Protein AF-A0A7V9IY59-F1 (afdb_monomer_lite)

Secondary structure (DSSP, 8-state):
---SSHHHHHHHHHHHHHTTSPTT--EEEE-SSTTSHHHHHHHHHHHHHHHTT--BPPGGGTTT--SSEEEESSHHHHHTS----TT-EEEEEE-S--TT-TT-HHHHHHHHHHHHTGGG--EEEESSHHHHHHHHTT-

pLDDT: mean 89.58, std 12.3, range [35.75, 98.31]

Structure (mmCIF, N/CA/C/O backbone):
data_AF-A0A7V9IY59-F1
#
_entry.id   AF-A0A7V9IY59-F1
#
loop_
_atom_site.group_PDB
_atom_site.id
_atom_site.type_symbol
_atom_site.label_atom_id
_atom_site.label_alt_id
_atom_site.label_comp_id
_atom_site.label_asym_id
_atom_site.label_entity_id
_atom_site.label_seq_id
_atom_site.pdbx_PDB_ins_code
_atom_site.Cartn_x
_atom_site.Cartn_y
_atom_site.Cartn_z
_atom_site.occupancy
_atom_site.B_iso_or_equiv
_atom_site.auth_seq_id
_atom_site.auth_comp_id
_atom_site.auth_asym_id
_atom_site.auth_atom_id
_atom_site.pdbx_PDB_model_num
ATOM 1 N N . MET A 1 1 ? 16.482 20.871 10.617 1.00 35.75 1 MET A N 1
ATOM 2 C CA . MET A 1 1 ? 16.561 19.708 11.536 1.00 35.75 1 MET A CA 1
ATOM 3 C C . MET A 1 1 ? 15.522 19.807 12.674 1.00 35.75 1 MET A C 1
ATOM 5 O O . MET A 1 1 ? 15.891 19.949 13.828 1.00 35.75 1 MET A O 1
ATOM 9 N N . ARG A 1 2 ? 14.206 19.773 12.372 1.00 39.53 2 ARG A N 1
ATOM 10 C CA . ARG A 1 2 ? 13.103 19.920 13.366 1.00 39.53 2 ARG A CA 1
ATOM 11 C C . ARG A 1 2 ? 11.907 18.963 13.138 1.00 39.53 2 ARG A C 1
ATOM 13 O O . ARG A 1 2 ? 10.787 19.268 13.518 1.00 39.53 2 ARG A O 1
ATOM 20 N N . GLN A 1 3 ? 12.113 17.799 12.509 1.00 43.19 3 GLN A N 1
ATOM 21 C CA . GLN A 1 3 ? 11.011 16.889 12.119 1.00 43.19 3 GLN A CA 1
ATOM 22 C C . GLN A 1 3 ? 10.959 15.531 12.851 1.00 43.19 3 GLN A C 1
ATOM 24 O O . GLN A 1 3 ? 10.072 14.727 12.571 1.00 43.19 3 GLN A O 1
ATOM 29 N N . ARG A 1 4 ? 11.869 15.233 13.791 1.00 50.53 4 ARG A N 1
ATOM 30 C CA . ARG A 1 4 ? 11.989 13.864 14.343 1.00 50.53 4 ARG A CA 1
ATOM 31 C C . ARG A 1 4 ? 11.184 13.589 15.624 1.00 50.53 4 ARG A C 1
ATOM 33 O O . ARG A 1 4 ? 10.806 12.445 15.838 1.00 50.53 4 ARG A O 1
ATOM 40 N N . LEU A 1 5 ? 10.829 14.603 16.420 1.00 43.44 5 LEU A N 1
ATOM 41 C CA . LEU A 1 5 ? 10.175 14.397 17.730 1.00 43.44 5 LEU A CA 1
ATOM 42 C C . LEU A 1 5 ? 8.637 14.246 17.676 1.00 43.44 5 LEU A C 1
ATOM 44 O O . LEU A 1 5 ? 8.061 13.587 18.534 1.00 43.44 5 LEU A O 1
ATOM 48 N N . GLY A 1 6 ? 7.950 14.791 16.663 1.00 55.62 6 GLY A N 1
ATOM 49 C CA . GLY A 1 6 ? 6.473 14.758 16.595 1.00 55.62 6 GLY A CA 1
ATOM 50 C C . GLY A 1 6 ? 5.865 13.469 16.017 1.00 55.62 6 GLY A C 1
ATOM 51 O O . GLY A 1 6 ? 4.718 13.125 16.309 1.00 55.62 6 GLY A O 1
ATOM 52 N N . ARG A 1 7 ? 6.627 12.731 15.199 1.00 61.25 7 ARG A N 1
ATOM 53 C CA . ARG A 1 7 ? 6.187 11.476 14.561 1.00 61.25 7 ARG A CA 1
ATOM 54 C C . ARG A 1 7 ? 5.877 10.342 15.556 1.00 61.25 7 ARG A C 1
ATOM 56 O O . ARG A 1 7 ? 4.795 9.766 15.422 1.00 61.25 7 ARG A O 1
ATOM 63 N N . PRO A 1 8 ? 6.740 10.023 16.543 1.00 71.56 8 PRO A N 1
ATOM 64 C CA . PRO A 1 8 ? 6.460 8.933 17.481 1.00 71.56 8 PRO A CA 1
ATOM 65 C C . PRO A 1 8 ? 5.234 9.216 18.359 1.00 71.56 8 PRO A C 1
ATOM 67 O O . PRO A 1 8 ? 4.404 8.330 18.546 1.00 71.56 8 PRO A O 1
ATOM 70 N N . LEU A 1 9 ? 5.043 10.464 18.803 1.00 80.75 9 LEU A N 1
ATOM 71 C CA . LEU A 1 9 ? 3.877 10.856 19.605 1.00 80.75 9 LEU A CA 1
ATOM 72 C C . LEU A 1 9 ? 2.564 10.729 18.825 1.00 80.75 9 LEU A C 1
ATOM 74 O O . LEU A 1 9 ? 1.586 10.183 19.333 1.00 80.75 9 LEU A O 1
ATOM 78 N N . ARG A 1 10 ? 2.537 11.176 17.561 1.00 82.62 10 ARG A N 1
ATOM 79 C CA . ARG A 1 10 ? 1.354 11.021 16.702 1.00 82.62 10 ARG A CA 1
ATOM 80 C C . ARG A 1 10 ? 1.040 9.548 16.433 1.00 82.62 10 ARG A C 1
ATOM 82 O O . ARG A 1 10 ? -0.131 9.177 16.461 1.00 82.62 10 ARG A O 1
ATOM 89 N N . ARG A 1 11 ? 2.061 8.718 16.195 1.00 85.50 11 ARG A N 1
ATOM 90 C CA . ARG A 1 11 ? 1.915 7.263 16.014 1.00 85.50 11 ARG A CA 1
ATOM 91 C C . ARG A 1 11 ? 1.313 6.610 17.261 1.0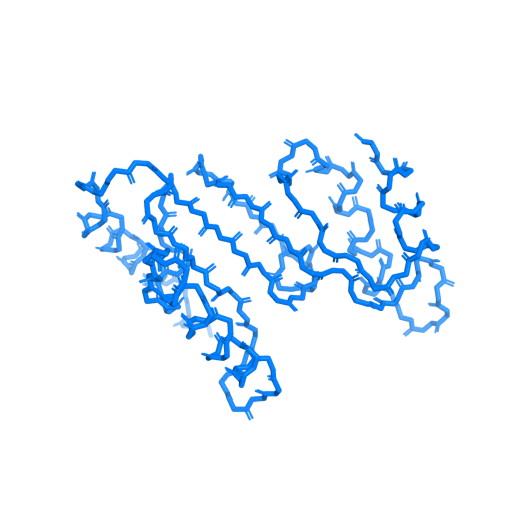0 85.50 11 ARG A C 1
ATOM 93 O O . ARG A 1 11 ? 0.308 5.920 17.135 1.00 85.50 11 ARG A O 1
ATOM 100 N N . ALA A 1 12 ? 1.854 6.896 18.445 1.00 88.44 12 ALA A N 1
ATOM 101 C CA . ALA A 1 12 ? 1.335 6.376 19.711 1.00 88.44 12 ALA A CA 1
ATOM 102 C C . ALA A 1 12 ? -0.119 6.812 19.964 1.00 88.44 12 ALA A C 1
ATOM 104 O O . ALA A 1 12 ? -0.966 5.997 20.323 1.00 88.44 12 ALA A O 1
ATOM 105 N N . ALA A 1 13 ? -0.439 8.081 19.701 1.00 91.81 13 ALA A N 1
ATOM 106 C CA . ALA A 1 13 ? -1.794 8.599 19.855 1.00 91.81 13 ALA A CA 1
ATOM 107 C C . ALA A 1 13 ? -2.803 7.931 18.905 1.00 91.81 13 ALA A C 1
ATOM 109 O O . ALA A 1 13 ? -3.950 7.711 19.291 1.00 91.81 13 ALA A O 1
ATOM 110 N N . VAL A 1 14 ? -2.406 7.616 17.666 1.00 93.19 14 VAL A N 1
ATOM 111 C CA . VAL A 1 14 ? -3.254 6.854 16.735 1.00 93.19 14 VAL A CA 1
ATOM 112 C C . VAL A 1 14 ? -3.440 5.428 17.242 1.00 93.19 14 VAL A C 1
ATOM 114 O O . VAL A 1 14 ? -4.583 5.014 17.391 1.00 93.19 14 VAL A O 1
ATOM 117 N N . GLY A 1 15 ? -2.359 4.726 17.596 1.00 90.88 15 GLY A N 1
ATOM 118 C CA . GLY A 1 15 ? -2.435 3.356 18.112 1.00 90.88 15 GLY A CA 1
ATOM 119 C C . GLY A 1 15 ? -3.364 3.232 19.325 1.00 90.88 15 GLY A C 1
ATOM 120 O O . GLY A 1 15 ? -4.233 2.365 19.358 1.00 90.88 15 GLY A O 1
ATOM 121 N N . LEU A 1 16 ? -3.278 4.168 20.278 1.00 91.56 16 LEU A N 1
ATOM 122 C CA . LEU A 1 16 ? -4.189 4.217 21.428 1.00 91.56 16 LEU A CA 1
ATOM 123 C C . LEU A 1 16 ? -5.654 4.428 21.024 1.00 91.56 16 LEU A C 1
ATOM 125 O O . LEU A 1 16 ? -6.540 3.806 21.607 1.00 91.56 16 LEU A O 1
ATOM 129 N N . ARG A 1 17 ? -5.922 5.284 20.030 1.00 94.25 17 ARG A N 1
ATOM 130 C CA . ARG A 1 17 ? -7.284 5.554 19.535 1.00 94.25 17 ARG A CA 1
ATOM 131 C C . ARG A 1 17 ? -7.878 4.396 18.742 1.00 94.25 17 ARG A C 1
ATOM 133 O O . ARG A 1 17 ? -9.097 4.292 18.670 1.00 94.25 17 ARG A O 1
ATOM 140 N N . THR A 1 18 ? -7.042 3.549 18.150 1.00 95.44 18 THR A N 1
ATOM 141 C CA . THR A 1 18 ? -7.485 2.434 17.304 1.00 95.44 18 THR A CA 1
ATOM 142 C C . THR A 1 18 ? -7.387 1.073 17.987 1.00 95.44 18 THR A C 1
ATOM 144 O O . THR A 1 18 ? -7.820 0.084 17.408 1.00 95.44 18 THR A O 1
ATOM 147 N N . ARG A 1 19 ? -6.870 0.995 19.222 1.00 93.12 19 ARG A N 1
ATOM 148 C CA . ARG A 1 19 ? -6.631 -0.273 19.942 1.00 93.12 19 ARG A CA 1
ATOM 149 C C . ARG A 1 19 ? -7.871 -1.148 20.139 1.00 93.12 19 ARG A C 1
ATOM 151 O O . ARG A 1 19 ? -7.741 -2.355 20.279 1.00 93.12 19 ARG A O 1
ATOM 158 N N . SER A 1 20 ? -9.054 -0.539 20.215 1.00 95.50 20 SER A N 1
ATOM 159 C CA . SER A 1 20 ? -10.323 -1.242 20.436 1.00 95.50 20 SER A CA 1
ATOM 160 C C . SER A 1 20 ? -11.007 -1.668 19.141 1.00 95.50 20 SER A C 1
ATOM 162 O O . SER A 1 20 ? -12.070 -2.284 19.183 1.00 95.50 20 SER A O 1
ATOM 164 N N . TRP A 1 21 ? -10.451 -1.318 17.982 1.00 97.00 21 TRP A N 1
ATOM 165 C CA . TRP A 1 21 ? -11.022 -1.733 16.712 1.00 97.00 21 TRP A CA 1
ATOM 166 C C . TRP A 1 21 ? -10.761 -3.214 16.468 1.00 97.00 21 TRP A C 1
ATOM 168 O O . TRP A 1 21 ? -9.674 -3.722 16.745 1.00 97.00 21 TRP A O 1
ATOM 178 N N . ALA A 1 22 ? -11.749 -3.899 15.893 1.00 97.88 22 ALA A N 1
ATOM 179 C CA . ALA A 1 22 ? -11.560 -5.272 15.455 1.00 97.88 22 ALA A CA 1
ATOM 180 C C . ALA A 1 22 ? -10.436 -5.345 14.391 1.00 97.88 22 ALA A C 1
ATOM 182 O O . ALA A 1 22 ? -10.294 -4.412 13.583 1.00 97.88 22 ALA A O 1
ATOM 183 N N . PRO A 1 23 ? -9.630 -6.422 14.367 1.00 97.75 23 PRO A N 1
ATOM 184 C CA . PRO A 1 23 ? -8.595 -6.604 13.353 1.00 97.75 23 PRO A CA 1
ATOM 185 C C . PRO A 1 23 ? -9.174 -6.554 11.937 1.00 97.75 23 PRO A C 1
ATOM 187 O O . PRO A 1 23 ? -10.227 -7.129 11.671 1.00 97.75 23 PRO A O 1
ATOM 190 N N . HIS A 1 24 ? -8.482 -5.856 11.040 1.00 97.69 24 HIS A N 1
ATOM 191 C CA . HIS A 1 24 ? -8.807 -5.704 9.619 1.00 97.69 24 HIS A CA 1
ATOM 192 C C . HIS A 1 24 ? -10.227 -5.178 9.348 1.00 97.69 24 HIS A C 1
ATOM 194 O O . HIS A 1 24 ? -10.790 -5.415 8.282 1.00 97.69 24 HIS A O 1
ATOM 200 N N . SER A 1 25 ? -10.807 -4.445 10.305 1.00 97.88 25 SER A N 1
ATOM 201 C CA . SER A 1 25 ? -12.165 -3.892 10.211 1.00 97.88 25 SER A CA 1
ATOM 202 C C . SER A 1 25 ? -12.228 -2.520 9.540 1.00 97.88 25 SER A C 1
ATOM 204 O O . SER A 1 25 ? -13.321 -2.000 9.286 1.00 97.88 25 SER A O 1
ATOM 206 N N . ARG A 1 26 ? -11.070 -1.899 9.290 1.00 98.12 26 ARG A N 1
ATOM 207 C CA . ARG A 1 26 ? -10.936 -0.614 8.607 1.00 98.12 26 ARG A CA 1
ATOM 208 C C . ARG A 1 26 ? -9.977 -0.721 7.431 1.00 98.12 26 ARG A C 1
ATOM 210 O O . ARG A 1 26 ? -8.907 -1.318 7.549 1.00 98.12 26 ARG A O 1
ATOM 217 N N . LEU A 1 27 ? -10.366 -0.088 6.327 1.00 98.06 27 LEU A N 1
ATOM 218 C CA . LEU A 1 27 ? -9.523 0.110 5.152 1.00 98.06 27 LEU A CA 1
ATOM 219 C C . LEU A 1 27 ? -8.908 1.510 5.185 1.00 98.06 27 LEU A C 1
ATOM 221 O O . LEU A 1 27 ? -9.620 2.504 5.295 1.00 98.06 27 LEU A O 1
ATOM 225 N N . PHE A 1 28 ? -7.593 1.599 5.063 1.00 97.06 28 PHE A N 1
ATOM 226 C CA . PHE A 1 28 ? -6.867 2.852 4.912 1.00 97.06 28 PHE A CA 1
ATOM 227 C C . PHE A 1 28 ? -6.329 2.953 3.498 1.00 97.06 28 PHE A C 1
ATOM 229 O O . PHE A 1 28 ? -5.646 2.041 3.047 1.00 97.06 28 PHE A O 1
ATOM 236 N N . LEU A 1 29 ? -6.600 4.064 2.820 1.00 95.69 29 LEU A N 1
ATOM 237 C CA . LEU A 1 29 ? -5.993 4.352 1.527 1.00 95.69 29 LEU A CA 1
ATOM 238 C C . LEU A 1 29 ? -4.779 5.251 1.744 1.00 95.69 29 LEU A C 1
ATOM 240 O O . LEU A 1 29 ? -4.907 6.370 2.247 1.00 95.69 29 LEU A O 1
ATOM 244 N N . ALA A 1 30 ? -3.599 4.731 1.421 1.00 92.62 30 ALA A N 1
ATOM 245 C CA . ALA A 1 30 ? -2.352 5.475 1.452 1.00 92.62 30 ALA A CA 1
ATOM 246 C C . ALA A 1 30 ? -2.079 6.053 0.065 1.00 92.62 30 ALA A C 1
ATOM 248 O O . ALA A 1 30 ? -2.069 5.333 -0.930 1.00 92.62 30 ALA A O 1
ATOM 249 N N . TYR A 1 31 ? -1.837 7.352 0.013 1.00 88.56 31 TYR A N 1
ATOM 250 C CA . TYR A 1 31 ? -1.463 8.068 -1.195 1.00 88.56 31 TYR A CA 1
ATOM 251 C C . TYR A 1 31 ? -0.482 9.175 -0.830 1.00 88.56 31 TYR A C 1
ATOM 253 O O . TYR A 1 31 ? -0.447 9.641 0.316 1.00 88.56 31 TYR A O 1
ATOM 261 N N . ASP A 1 32 ? 0.318 9.574 -1.809 1.00 74.75 32 ASP A N 1
ATOM 262 C CA . ASP A 1 32 ? 1.266 10.667 -1.654 1.00 74.75 32 ASP A CA 1
ATOM 263 C C . ASP A 1 32 ? 0.610 12.007 -2.009 1.00 74.75 32 ASP A C 1
ATOM 265 O O . ASP A 1 32 ? -0.336 12.045 -2.787 1.00 74.75 32 ASP A O 1
ATOM 269 N N . VAL A 1 33 ? 1.135 13.073 -1.388 1.00 59.16 33 VAL A N 1
ATOM 270 C CA . VAL A 1 33 ? 0.864 14.517 -1.570 1.00 59.16 33 VAL A CA 1
ATOM 271 C C . VAL A 1 33 ? -0.610 14.925 -1.777 1.00 59.16 33 VAL A C 1
ATOM 273 O O . VAL A 1 33 ? -1.248 14.634 -2.783 1.00 59.16 33 VAL A O 1
ATOM 276 N N . GLU A 1 34 ? -1.133 15.712 -0.833 1.00 57.50 34 GLU A N 1
ATOM 277 C CA . GLU A 1 34 ? -2.450 16.359 -0.934 1.00 57.50 34 GLU A CA 1
ATOM 278 C C . GLU A 1 34 ? -2.539 17.232 -2.208 1.00 57.50 34 GLU A C 1
ATOM 280 O O . GLU A 1 34 ? -1.637 18.023 -2.490 1.00 57.50 34 GLU A O 1
ATOM 285 N N . GLY A 1 35 ? -3.617 17.091 -2.985 1.00 57.78 35 GLY A N 1
ATOM 286 C CA . GLY A 1 35 ? -3.915 17.898 -4.174 1.00 57.78 35 GLY A CA 1
ATOM 287 C C . GLY A 1 35 ? -3.625 17.262 -5.542 1.00 57.78 35 GLY A C 1
ATOM 288 O O . GLY A 1 35 ? -3.856 17.921 -6.554 1.00 57.78 35 GLY A O 1
ATOM 289 N N . TRP A 1 36 ? -3.138 16.017 -5.611 1.00 68.88 36 TRP A N 1
ATOM 290 C CA . TRP A 1 36 ? -2.830 15.313 -6.873 1.00 68.88 36 TRP A CA 1
ATOM 291 C C . TRP A 1 36 ? -3.849 14.209 -7.219 1.00 68.88 36 TRP A C 1
ATOM 293 O O . TRP A 1 36 ? -4.754 13.907 -6.440 1.00 68.88 36 TRP A O 1
ATOM 303 N N . VAL A 1 37 ? -3.715 13.600 -8.408 1.00 80.75 37 VAL A N 1
ATOM 304 C CA . VAL A 1 37 ? -4.645 12.586 -8.958 1.00 80.75 37 VAL A CA 1
ATOM 305 C C . VAL A 1 37 ? -4.954 11.445 -7.981 1.00 80.75 37 VAL A C 1
ATOM 307 O O . VAL A 1 37 ? -6.113 11.052 -7.846 1.00 80.75 37 VAL A O 1
ATOM 310 N N . LEU A 1 38 ? -3.959 10.994 -7.212 1.00 82.62 38 LEU A N 1
ATOM 311 C CA . LEU A 1 38 ? -4.125 9.900 -6.253 1.00 82.62 38 LEU A CA 1
ATOM 312 C C . LEU A 1 38 ? -5.071 10.258 -5.099 1.00 82.62 38 LEU A C 1
ATOM 314 O O . LEU A 1 38 ? -5.740 9.379 -4.567 1.00 82.62 38 LEU A O 1
ATOM 318 N N . GLU A 1 39 ? -5.196 11.533 -4.719 1.00 85.50 39 GLU A N 1
ATOM 319 C CA . GLU A 1 39 ? -6.185 11.937 -3.714 1.00 85.50 39 GLU A CA 1
ATOM 320 C C . GLU A 1 39 ? -7.611 11.828 -4.273 1.00 85.50 39 GLU A C 1
ATOM 322 O O . GLU A 1 39 ? -8.539 11.402 -3.581 1.00 85.50 39 GLU A O 1
ATOM 327 N N . TYR A 1 40 ? -7.806 12.198 -5.542 1.00 88.31 40 TYR A N 1
ATOM 328 C CA . TYR A 1 40 ? -9.096 12.010 -6.198 1.00 88.31 40 TYR A CA 1
ATOM 329 C C . TYR A 1 40 ? -9.456 10.523 -6.280 1.00 88.31 40 TYR A C 1
ATOM 331 O O . TYR A 1 40 ? -10.574 10.158 -5.907 1.00 88.31 40 TYR A O 1
ATOM 339 N N . GLU A 1 41 ? -8.514 9.678 -6.697 1.00 89.81 41 GLU A N 1
ATOM 340 C CA . GLU A 1 41 ? -8.691 8.225 -6.747 1.00 89.81 41 GLU A CA 1
ATOM 341 C C . GLU A 1 41 ? -8.979 7.641 -5.363 1.00 89.81 41 GLU A C 1
ATOM 343 O O . GLU A 1 41 ? -9.924 6.865 -5.220 1.00 89.81 41 GLU A O 1
ATOM 348 N N . ALA A 1 42 ? -8.263 8.085 -4.324 1.00 92.19 42 ALA A N 1
ATOM 349 C CA . ALA A 1 42 ? -8.536 7.702 -2.942 1.00 92.19 42 ALA A CA 1
ATOM 350 C C . ALA A 1 42 ? -9.982 8.013 -2.555 1.00 92.19 42 ALA A C 1
ATOM 352 O O . ALA A 1 42 ? -10.688 7.146 -2.048 1.00 92.19 42 ALA A O 1
ATOM 353 N N . ARG A 1 43 ? -10.478 9.220 -2.853 1.00 92.44 43 ARG A N 1
ATOM 354 C CA . ARG A 1 43 ? -11.870 9.587 -2.552 1.00 92.44 43 ARG A CA 1
ATOM 355 C C . ARG A 1 43 ? -12.881 8.727 -3.310 1.00 92.44 43 ARG A C 1
ATOM 357 O O . ARG A 1 43 ? -13.922 8.400 -2.740 1.00 92.44 43 ARG A O 1
ATOM 364 N N . GLN A 1 44 ? -12.612 8.357 -4.564 1.00 94.44 44 GLN A N 1
ATOM 365 C CA . GLN A 1 44 ? -13.505 7.451 -5.297 1.00 94.44 44 GLN A CA 1
ATOM 366 C C . GLN A 1 44 ? -13.472 6.039 -4.710 1.00 94.44 44 GLN A C 1
ATOM 368 O O . GLN A 1 44 ? -14.526 5.457 -4.469 1.00 94.44 44 GLN A O 1
ATOM 373 N N . LEU A 1 45 ? -12.290 5.517 -4.390 1.00 94.12 45 LEU A N 1
ATOM 374 C CA . LEU A 1 45 ? -12.145 4.212 -3.751 1.00 94.12 45 LEU A CA 1
ATOM 375 C C . LEU A 1 45 ? -12.784 4.177 -2.360 1.00 94.12 45 LEU A C 1
ATOM 377 O O . LEU A 1 45 ? -13.430 3.190 -2.025 1.00 94.12 45 LEU A O 1
ATOM 381 N N . GLU A 1 46 ? -12.695 5.247 -1.566 1.00 95.94 46 GLU A N 1
ATOM 382 C CA . GLU A 1 46 ? -13.405 5.349 -0.286 1.00 95.94 46 GLU A CA 1
ATOM 383 C C . GLU A 1 46 ? -14.924 5.293 -0.469 1.00 95.94 46 GLU A C 1
ATOM 385 O O . GLU A 1 46 ? -15.613 4.637 0.315 1.00 95.94 46 GLU A O 1
ATOM 390 N N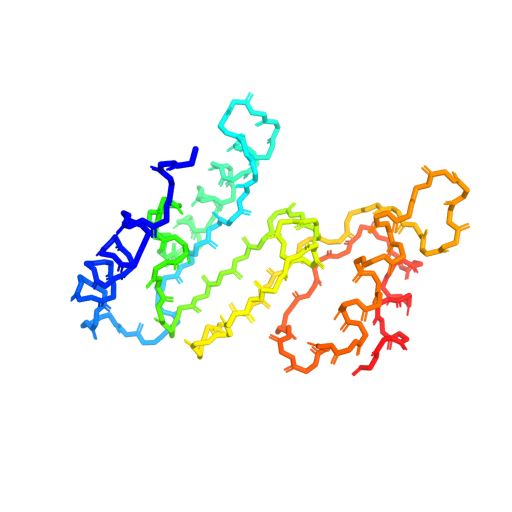 . ARG A 1 47 ? -15.464 5.965 -1.495 1.00 96.94 47 ARG A N 1
ATOM 391 C CA . ARG A 1 47 ? -16.898 5.911 -1.821 1.00 96.94 47 ARG A CA 1
ATOM 392 C C . ARG A 1 47 ? -17.317 4.505 -2.231 1.00 96.94 47 ARG A C 1
ATOM 394 O O . ARG A 1 47 ? -18.300 3.999 -1.696 1.00 96.94 47 ARG A O 1
ATOM 401 N N . THR A 1 48 ? -16.552 3.863 -3.110 1.00 97.25 48 THR A N 1
ATOM 402 C CA . THR A 1 48 ? -16.796 2.480 -3.536 1.00 97.25 48 THR A CA 1
ATOM 403 C C . THR A 1 48 ? -16.715 1.516 -2.354 1.00 97.25 48 THR A C 1
ATOM 405 O O . THR A 1 48 ? -17.616 0.706 -2.163 1.00 97.25 48 THR A O 1
ATOM 408 N N . ALA A 1 49 ? -15.699 1.646 -1.499 1.00 96.75 49 ALA A N 1
ATOM 409 C CA . ALA A 1 49 ? -15.551 0.838 -0.294 1.00 96.75 49 ALA A CA 1
ATOM 410 C C . ALA A 1 49 ? -16.782 0.968 0.615 1.00 96.75 49 ALA A C 1
ATOM 412 O O . ALA A 1 49 ? -17.351 -0.043 1.022 1.00 96.75 49 ALA A O 1
ATOM 413 N N . ARG A 1 50 ? -17.252 2.199 0.865 1.00 97.56 50 ARG A N 1
ATOM 414 C CA . ARG A 1 50 ? -18.473 2.445 1.651 1.00 97.56 50 ARG A CA 1
ATOM 415 C C . ARG A 1 50 ? -19.710 1.825 1.011 1.00 97.56 50 ARG A C 1
ATOM 417 O O . ARG A 1 50 ? -20.506 1.229 1.729 1.00 97.56 50 ARG A O 1
ATOM 424 N N . ALA A 1 51 ? -19.861 1.941 -0.308 1.00 98.12 51 ALA A N 1
ATOM 425 C CA . ALA A 1 51 ? -20.974 1.334 -1.037 1.00 98.12 51 ALA A CA 1
ATOM 426 C C . ALA A 1 51 ? -20.979 -0.202 -0.919 1.00 98.12 51 ALA A C 1
ATOM 428 O O . ALA A 1 51 ? -22.042 -0.811 -0.877 1.00 98.12 51 ALA A O 1
ATOM 429 N N . LEU A 1 52 ? -19.800 -0.816 -0.788 1.00 97.62 52 LEU A N 1
ATOM 430 C CA . LEU A 1 52 ? -19.620 -2.252 -0.554 1.00 97.62 52 LEU A CA 1
ATOM 431 C C . LEU A 1 52 ? -19.677 -2.649 0.936 1.00 97.62 52 LEU A C 1
ATOM 433 O O . LEU A 1 52 ? -19.380 -3.791 1.280 1.00 97.62 52 LEU A O 1
ATOM 437 N N . GLY A 1 53 ? -20.016 -1.726 1.841 1.00 97.56 53 GLY A N 1
ATOM 438 C CA . GLY A 1 53 ? -20.077 -1.984 3.285 1.00 97.56 53 GLY A CA 1
ATOM 439 C C . GLY A 1 53 ? -18.714 -2.047 3.989 1.00 97.56 53 GLY A C 1
ATOM 440 O O . GLY A 1 53 ? -18.645 -2.319 5.188 1.00 97.56 53 GLY A O 1
ATOM 441 N N . VAL A 1 54 ? -17.615 -1.756 3.289 1.00 97.69 54 VAL A N 1
ATOM 442 C CA . VAL A 1 54 ? -16.281 -1.630 3.887 1.00 97.69 54 VAL A CA 1
ATOM 443 C C . VAL A 1 54 ? -16.164 -0.259 4.543 1.00 97.69 54 VAL A C 1
ATOM 445 O O . VAL A 1 54 ? -16.495 0.762 3.948 1.00 97.69 54 VAL A O 1
ATOM 448 N N . THR A 1 55 ? -15.669 -0.212 5.781 1.00 97.88 55 THR A N 1
ATOM 449 C CA . THR A 1 55 ? -15.515 1.049 6.520 1.00 97.88 55 THR A CA 1
ATOM 450 C C . THR A 1 55 ? -14.115 1.638 6.317 1.00 97.88 55 THR A C 1
ATOM 452 O O . THR A 1 55 ? -13.148 1.055 6.816 1.00 97.88 55 THR A O 1
ATOM 455 N N . PRO A 1 56 ? -13.959 2.807 5.665 1.00 97.50 56 PRO A N 1
ATOM 456 C CA . PRO A 1 56 ? -12.662 3.461 5.568 1.00 97.50 56 PRO A CA 1
ATOM 457 C C . PRO A 1 56 ? -12.253 4.111 6.893 1.00 97.50 56 PRO A C 1
ATOM 459 O O . PRO A 1 56 ? -13.086 4.661 7.621 1.00 97.50 56 PRO A O 1
ATOM 462 N N . GLY A 1 57 ? -10.961 4.071 7.198 1.00 96.06 57 GLY A N 1
ATOM 463 C CA . GLY A 1 57 ? -10.348 4.851 8.265 1.00 96.06 57 GLY A CA 1
ATOM 464 C C . GLY A 1 57 ? -9.822 6.203 7.764 1.00 96.06 57 GLY A C 1
ATOM 465 O O . GLY A 1 57 ? -9.698 6.414 6.561 1.00 96.06 57 GLY A O 1
ATOM 466 N N . PRO A 1 58 ? -9.478 7.146 8.659 1.00 93.69 58 PRO A N 1
ATOM 467 C CA . PRO A 1 58 ? -8.935 8.437 8.240 1.00 93.69 58 PRO A CA 1
ATOM 468 C C . PRO A 1 58 ? -7.553 8.275 7.587 1.00 93.69 58 PRO A C 1
ATOM 470 O O . PRO A 1 58 ? -6.615 7.868 8.272 1.00 93.69 58 PRO A O 1
ATOM 473 N N . ALA A 1 59 ? -7.379 8.671 6.321 1.00 90.38 59 ALA A N 1
ATOM 474 C CA . ALA A 1 59 ? -6.107 8.534 5.585 1.00 90.38 59 ALA A CA 1
ATOM 475 C C . ALA A 1 59 ? -4.882 9.047 6.374 1.00 90.38 59 ALA A C 1
ATOM 477 O O . ALA A 1 59 ? -3.851 8.383 6.487 1.00 90.38 59 ALA A O 1
ATOM 478 N N . ARG A 1 60 ? -5.031 10.182 7.073 1.00 90.06 60 ARG A N 1
ATOM 479 C CA . ARG A 1 60 ? -3.989 10.781 7.929 1.00 90.06 60 ARG A CA 1
ATOM 480 C C . ARG A 1 60 ? -3.496 9.886 9.082 1.00 90.06 60 ARG A C 1
ATOM 482 O O . ARG A 1 60 ? -2.541 10.260 9.766 1.00 90.06 60 ARG A O 1
ATOM 489 N N . TRP A 1 61 ? -4.157 8.775 9.388 1.00 94.31 61 TRP A N 1
ATOM 490 C CA . TRP A 1 61 ? -3.760 7.841 10.447 1.00 94.31 61 TRP A CA 1
ATOM 491 C C . TRP A 1 61 ? -2.948 6.653 9.933 1.00 94.31 61 TRP A C 1
ATOM 493 O O . TRP A 1 61 ? -2.415 5.920 10.757 1.00 94.31 61 TRP A O 1
ATOM 503 N N . VAL A 1 62 ? -2.766 6.503 8.619 1.00 92.38 62 VAL A N 1
ATOM 504 C CA . VAL A 1 62 ? -2.163 5.306 8.010 1.00 92.38 62 VAL A CA 1
ATOM 505 C C . VAL A 1 62 ? -0.794 4.917 8.588 1.00 92.38 62 VAL A C 1
ATOM 507 O O . VAL A 1 62 ? -0.543 3.752 8.857 1.00 92.38 62 VAL A O 1
ATOM 510 N N . LYS A 1 63 ? 0.065 5.892 8.919 1.00 89.94 63 LYS A N 1
ATOM 511 C CA . LYS A 1 63 ? 1.395 5.640 9.523 1.00 89.94 63 LYS A CA 1
ATOM 512 C C . LYS A 1 63 ? 1.341 5.202 10.996 1.00 89.94 63 LYS A C 1
ATOM 514 O O . LYS A 1 63 ? 2.367 4.897 11.600 1.00 89.94 63 LYS A O 1
ATOM 519 N N . GLY A 1 64 ? 0.165 5.268 11.615 1.00 92.12 64 GLY A N 1
ATOM 520 C CA . GLY A 1 64 ? -0.045 5.063 13.044 1.00 92.12 64 GLY A CA 1
ATOM 521 C C . GLY A 1 64 ? -0.792 3.783 13.406 1.00 92.12 64 GLY A C 1
ATOM 522 O O . GLY A 1 64 ? -0.650 3.344 14.545 1.00 92.12 64 GLY A O 1
ATOM 523 N N . VAL A 1 65 ? -1.537 3.197 12.469 1.00 95.25 65 VAL A N 1
ATOM 524 C CA . VAL A 1 65 ? -2.467 2.088 12.730 1.00 95.25 65 VAL A CA 1
ATOM 525 C C . VAL A 1 65 ? -1.791 0.720 12.767 1.00 95.25 65 VAL A C 1
ATOM 527 O O . VAL A 1 65 ? -0.754 0.507 12.139 1.00 95.25 65 VAL A O 1
ATOM 530 N N . ASP A 1 66 ? -2.425 -0.184 13.511 1.00 96.19 66 ASP A N 1
ATOM 531 C CA . ASP A 1 66 ? -2.024 -1.574 13.730 1.00 96.19 66 ASP A CA 1
ATOM 532 C C . ASP A 1 66 ? -3.170 -2.514 13.394 1.00 96.19 66 ASP A C 1
ATOM 534 O O . ASP A 1 66 ? -4.330 -2.189 13.677 1.00 96.19 66 ASP A O 1
ATOM 538 N N . ARG A 1 67 ? -2.844 -3.707 12.882 1.00 97.56 67 ARG A N 1
ATOM 539 C CA . ARG A 1 67 ? -3.817 -4.782 12.630 1.00 97.56 67 ARG A CA 1
ATOM 540 C C . ARG A 1 67 ? -4.991 -4.343 11.747 1.00 97.56 67 ARG A C 1
ATOM 542 O O . ARG A 1 67 ? -6.102 -4.825 11.938 1.00 97.56 67 ARG A O 1
ATOM 549 N N . GLN A 1 68 ? -4.795 -3.405 10.822 1.00 98.19 68 GLN A N 1
ATOM 550 C CA . GLN A 1 68 ? -5.812 -2.937 9.870 1.00 98.19 68 GLN A CA 1
ATOM 551 C C . GLN A 1 68 ? -5.418 -3.277 8.429 1.00 98.19 68 GLN A C 1
ATOM 553 O O . GLN A 1 68 ? -4.368 -3.865 8.185 1.00 98.19 68 GLN A O 1
ATOM 558 N N . SER A 1 69 ? -6.287 -2.969 7.470 1.00 98.31 69 SER A N 1
ATOM 559 C CA . SER A 1 69 ? -5.983 -3.139 6.048 1.00 98.31 69 SER A CA 1
ATOM 560 C C . SER A 1 69 ? -5.536 -1.802 5.473 1.00 98.31 69 SER A C 1
ATOM 562 O O . SER A 1 69 ? -6.240 -0.803 5.623 1.00 98.31 69 SER A O 1
ATOM 564 N N . ILE A 1 70 ? -4.378 -1.771 4.824 1.00 97.62 70 ILE A N 1
ATOM 565 C CA . ILE A 1 70 ? -3.825 -0.573 4.194 1.00 97.62 70 ILE A CA 1
ATOM 566 C C . ILE A 1 70 ? -3.634 -0.873 2.715 1.00 97.62 70 ILE A C 1
ATOM 568 O O . ILE A 1 70 ? -2.951 -1.831 2.369 1.00 97.62 70 ILE A O 1
ATOM 572 N N . PHE A 1 71 ? -4.228 -0.058 1.852 1.00 97.25 71 PHE A N 1
ATOM 573 C CA . PHE A 1 71 ? -4.035 -0.135 0.414 1.00 97.25 71 PHE A CA 1
ATOM 574 C C . PHE A 1 71 ? -3.303 1.112 -0.080 1.00 97.25 71 PHE A C 1
ATOM 576 O O . PHE A 1 71 ? -3.777 2.237 0.077 1.00 97.25 71 PHE A O 1
ATOM 583 N N . HIS A 1 72 ? -2.129 0.899 -0.649 1.00 95.06 72 HIS A N 1
ATOM 584 C CA . HIS A 1 72 ? -1.242 1.914 -1.187 1.00 95.06 72 HIS A CA 1
ATOM 585 C C . HIS A 1 72 ? -1.571 2.175 -2.655 1.00 95.06 72 HIS A C 1
ATOM 587 O O . HIS A 1 72 ? -1.415 1.295 -3.493 1.00 95.06 72 HIS A O 1
ATOM 593 N N . LEU A 1 73 ? -2.000 3.389 -2.994 1.00 93.44 73 LEU A N 1
ATOM 594 C CA . LEU A 1 73 ? -2.412 3.741 -4.359 1.00 93.44 73 LEU A CA 1
ATOM 595 C C . LEU A 1 73 ? -1.255 3.857 -5.348 1.00 93.44 73 LEU A C 1
ATOM 597 O O . LEU A 1 73 ? -1.465 4.181 -6.503 1.00 93.44 73 LEU A O 1
ATOM 601 N N . SER A 1 74 ? -0.024 3.624 -4.919 1.00 91.56 74 SER A N 1
ATOM 602 C CA . SER A 1 74 ? 1.118 3.531 -5.815 1.00 91.56 74 SER A CA 1
ATOM 603 C C . SER A 1 74 ? 2.203 2.707 -5.151 1.00 91.56 74 SER A C 1
ATOM 605 O O . SER A 1 74 ? 2.415 2.819 -3.934 1.00 91.56 74 SER A O 1
ATOM 607 N N . GLN A 1 75 ? 2.929 1.937 -5.961 1.00 92.19 75 GLN A N 1
ATOM 608 C CA . GLN A 1 75 ? 4.066 1.155 -5.506 1.00 92.19 75 GLN A CA 1
ATOM 609 C C . GLN A 1 75 ? 5.125 2.022 -4.813 1.00 92.19 75 GLN A C 1
ATOM 611 O O . GLN A 1 75 ? 5.758 1.578 -3.859 1.00 92.19 75 GLN A O 1
ATOM 616 N N . PHE A 1 76 ? 5.239 3.293 -5.201 1.00 91.56 76 PHE A N 1
ATOM 617 C CA . PHE A 1 76 ? 6.210 4.221 -4.632 1.00 91.56 76 PHE A CA 1
ATOM 618 C C . PHE A 1 76 ? 5.920 4.574 -3.173 1.00 91.56 76 PHE A C 1
ATOM 620 O O . PHE A 1 76 ? 6.846 4.704 -2.376 1.00 91.56 76 PHE A O 1
ATOM 627 N N . THR A 1 77 ? 4.639 4.652 -2.798 1.00 89.69 77 THR A N 1
ATOM 628 C CA . THR A 1 77 ? 4.225 5.066 -1.446 1.00 89.69 77 THR A CA 1
ATOM 629 C C . THR A 1 77 ? 4.616 4.048 -0.365 1.00 89.69 77 THR A C 1
ATOM 631 O O . THR A 1 77 ? 4.675 4.391 0.819 1.00 89.69 77 THR A O 1
ATOM 634 N N . LEU A 1 78 ? 4.856 2.791 -0.763 1.00 91.56 78 LEU A N 1
ATOM 635 C CA . LEU A 1 78 ? 5.253 1.696 0.122 1.00 91.56 78 LEU A CA 1
ATOM 636 C C . LEU A 1 78 ? 6.689 1.238 -0.139 1.00 91.56 78 LEU A C 1
ATOM 638 O O . LEU A 1 78 ? 7.471 1.139 0.800 1.00 91.56 78 LEU A O 1
ATOM 642 N N . LEU A 1 79 ? 7.040 0.952 -1.394 1.00 93.69 79 LEU A N 1
ATOM 643 C CA . LEU A 1 79 ? 8.247 0.193 -1.734 1.00 93.69 79 LEU A CA 1
ATOM 644 C C . LEU A 1 79 ? 9.523 1.042 -1.825 1.00 93.69 79 LEU A C 1
ATOM 646 O O . LEU A 1 79 ? 10.612 0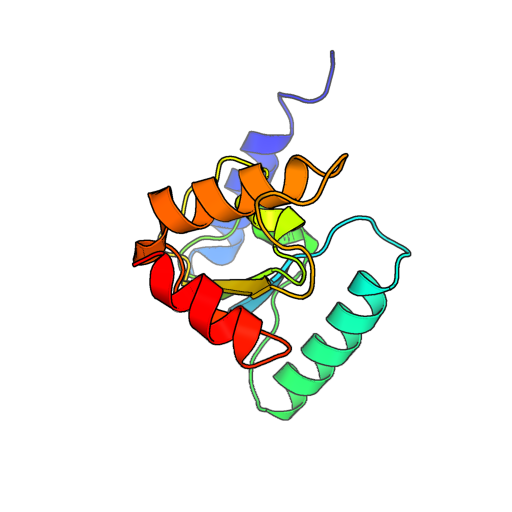.477 -1.827 1.00 93.69 79 LEU A O 1
ATOM 650 N N . LEU A 1 80 ? 9.427 2.377 -1.857 1.00 92.06 80 LEU A N 1
ATOM 651 C CA . LEU A 1 80 ? 10.603 3.262 -1.784 1.00 92.06 80 LEU A CA 1
ATOM 652 C C . LEU A 1 80 ? 11.062 3.557 -0.349 1.00 92.06 80 LEU A C 1
ATOM 654 O O . LEU A 1 80 ? 11.996 4.335 -0.130 1.00 92.06 80 LEU A O 1
ATOM 658 N N . HIS A 1 81 ? 10.394 2.986 0.650 1.00 86.50 81 HIS A N 1
ATOM 659 C CA . HIS A 1 81 ? 10.644 3.272 2.054 1.00 86.50 81 HIS A CA 1
ATOM 660 C C . HIS A 1 81 ? 10.662 1.986 2.878 1.00 86.50 81 HIS A C 1
ATOM 662 O O . HIS A 1 81 ? 9.954 1.028 2.581 1.00 86.50 81 HIS A O 1
ATOM 668 N N . ASP A 1 82 ? 11.419 1.985 3.974 1.00 85.88 82 ASP A N 1
ATOM 669 C CA . ASP A 1 82 ? 11.263 0.942 4.982 1.00 85.88 82 ASP A CA 1
ATOM 670 C C . ASP A 1 82 ? 9.895 1.067 5.662 1.00 85.88 82 ASP A C 1
ATOM 672 O O . ASP A 1 82 ? 9.433 2.165 6.000 1.00 85.88 82 ASP A O 1
ATOM 676 N N . PHE A 1 83 ? 9.253 -0.075 5.899 1.00 90.06 83 PHE A N 1
ATOM 677 C CA . PHE A 1 83 ? 7.956 -0.143 6.561 1.00 90.06 83 PHE A CA 1
ATOM 678 C C . PHE A 1 83 ? 7.899 -1.292 7.565 1.00 90.06 83 PHE A C 1
ATOM 680 O O . PHE A 1 83 ? 8.373 -2.398 7.312 1.00 90.06 83 PHE A O 1
ATOM 687 N N . GLU A 1 84 ? 7.253 -1.054 8.699 1.00 91.44 84 GLU A N 1
ATOM 688 C CA . GLU A 1 84 ? 6.900 -2.108 9.646 1.00 91.44 84 GLU A CA 1
ATOM 689 C C . GLU A 1 84 ? 5.484 -2.597 9.324 1.00 91.44 84 GLU A C 1
ATOM 691 O O . GLU A 1 84 ? 4.560 -1.784 9.248 1.00 91.44 84 GLU A O 1
ATOM 696 N N . ARG A 1 85 ? 5.290 -3.914 9.176 1.00 92.00 85 ARG A N 1
ATOM 697 C CA . ARG A 1 85 ? 3.972 -4.484 8.858 1.00 92.00 85 ARG A CA 1
ATOM 698 C C . ARG A 1 85 ? 2.963 -4.258 9.986 1.00 92.00 85 ARG A C 1
ATOM 700 O O . ARG A 1 85 ? 1.826 -3.894 9.712 1.00 92.00 85 ARG A O 1
ATOM 707 N N . ARG A 1 86 ? 3.383 -4.413 11.249 1.00 94.00 86 ARG A N 1
ATOM 708 C CA . ARG A 1 86 ? 2.557 -4.218 12.465 1.00 94.00 86 ARG A CA 1
ATOM 709 C C . ARG A 1 86 ? 1.206 -4.954 12.398 1.00 94.00 86 ARG A C 1
ATOM 711 O O . ARG A 1 86 ? 0.148 -4.385 12.680 1.00 94.00 86 ARG A O 1
ATOM 718 N N . ASP A 1 87 ? 1.257 -6.204 11.936 1.00 96.00 87 ASP A N 1
ATOM 719 C CA . ASP A 1 87 ? 0.100 -7.059 11.637 1.00 96.00 87 ASP A CA 1
ATOM 720 C C . ASP A 1 87 ? -0.925 -6.442 10.667 1.00 96.00 87 ASP A C 1
ATOM 722 O O . ASP A 1 87 ? -2.053 -6.922 10.566 1.00 96.00 87 ASP A O 1
ATOM 726 N N . ASN A 1 88 ? -0.591 -5.364 9.956 1.00 97.75 88 ASN A N 1
ATOM 727 C CA . ASN A 1 88 ? -1.461 -4.833 8.920 1.00 97.75 88 ASN A CA 1
ATOM 728 C C . ASN A 1 88 ? -1.467 -5.773 7.709 1.00 97.75 88 ASN A C 1
ATOM 730 O O . ASN A 1 88 ? -0.460 -6.410 7.387 1.00 97.75 88 ASN A O 1
ATOM 734 N N . ARG A 1 89 ? -2.611 -5.814 7.020 1.00 98.19 89 ARG A N 1
ATOM 735 C CA . ARG A 1 89 ? -2.703 -6.384 5.675 1.00 98.19 89 ARG A CA 1
ATOM 736 C C . ARG A 1 89 ? -2.340 -5.308 4.671 1.00 98.19 89 ARG A C 1
ATOM 738 O O . ARG A 1 89 ? -2.992 -4.262 4.660 1.00 98.19 89 ARG A O 1
ATOM 745 N N . LEU A 1 90 ? -1.312 -5.550 3.872 1.00 97.69 90 LEU A N 1
ATOM 746 C CA . LEU A 1 90 ? -0.749 -4.557 2.967 1.00 97.69 90 LEU A CA 1
ATOM 747 C C . LEU A 1 90 ? -1.140 -4.881 1.531 1.00 97.69 90 LEU A C 1
ATOM 749 O O . LEU A 1 90 ? -0.803 -5.936 1.003 1.00 97.69 90 LEU A O 1
ATOM 753 N N . GLY A 1 91 ? -1.864 -3.963 0.906 1.00 96.88 91 GLY A N 1
ATOM 754 C CA . GLY A 1 91 ? -2.125 -3.973 -0.521 1.00 96.88 91 GLY A CA 1
ATOM 755 C C . GLY A 1 91 ? -1.440 -2.798 -1.204 1.00 96.88 91 GLY A C 1
ATOM 756 O O . GLY A 1 91 ? -1.262 -1.752 -0.579 1.00 96.88 91 GLY A O 1
ATOM 757 N N . LEU A 1 92 ? -1.090 -2.935 -2.479 1.00 95.44 92 LEU A N 1
ATOM 758 C CA . LEU A 1 92 ? -0.631 -1.808 -3.290 1.00 95.44 92 LEU A CA 1
ATOM 759 C C . LEU A 1 92 ? -1.089 -1.907 -4.744 1.00 95.44 92 LEU A C 1
ATOM 761 O O . LEU A 1 92 ? -1.331 -2.999 -5.254 1.00 95.44 92 LEU A O 1
ATOM 765 N N . ALA A 1 93 ? -1.167 -0.768 -5.417 1.00 94.44 93 ALA A N 1
ATOM 766 C CA . ALA A 1 93 ? -1.290 -0.705 -6.861 1.00 94.44 93 ALA A CA 1
ATOM 767 C C . ALA A 1 93 ? 0.092 -0.567 -7.513 1.00 94.44 93 ALA A C 1
ATOM 769 O O . ALA A 1 93 ? 0.853 0.344 -7.183 1.00 94.44 93 ALA A O 1
ATOM 770 N N . TYR A 1 94 ? 0.406 -1.479 -8.431 1.00 92.44 94 TYR A N 1
ATOM 771 C CA . TYR A 1 94 ? 1.633 -1.507 -9.218 1.00 92.44 94 TYR A CA 1
ATOM 772 C C . TYR A 1 94 ? 1.283 -1.159 -10.667 1.00 92.44 94 TYR A C 1
ATOM 774 O O . TYR A 1 94 ? 0.865 -2.009 -11.452 1.00 92.44 94 TYR A O 1
ATOM 782 N N . PHE A 1 95 ? 1.345 0.132 -10.990 1.00 79.75 95 PHE A N 1
ATOM 783 C CA . PHE A 1 95 ? 0.691 0.664 -12.188 1.00 79.75 95 PHE A CA 1
ATOM 784 C C . PHE A 1 95 ? 1.587 0.737 -13.420 1.00 79.75 95 PHE A C 1
ATOM 786 O O . PHE A 1 95 ? 1.093 0.575 -14.535 1.00 79.75 95 PHE A O 1
ATOM 793 N N . HIS A 1 96 ? 2.861 1.080 -13.233 1.00 78.50 96 HIS A N 1
ATOM 794 C CA . HIS A 1 96 ? 3.795 1.378 -14.317 1.00 78.50 96 HIS A CA 1
ATOM 795 C C . HIS A 1 96 ? 5.242 1.225 -13.866 1.00 78.50 96 HIS A C 1
ATOM 797 O O . HIS A 1 96 ? 5.537 1.283 -12.676 1.00 78.50 96 HIS A O 1
ATOM 803 N N . GLY A 1 97 ? 6.132 1.080 -14.846 1.00 82.06 97 GLY A N 1
ATOM 804 C CA . GLY A 1 97 ? 7.561 0.951 -14.617 1.00 82.06 97 GLY A CA 1
ATOM 805 C C . GLY A 1 97 ? 8.035 -0.486 -14.575 1.00 82.06 97 GLY A C 1
ATOM 806 O O . GLY A 1 97 ? 7.492 -1.327 -13.858 1.00 82.06 97 GLY A O 1
ATOM 807 N N . ARG A 1 98 ? 9.071 -0.754 -15.365 1.00 87.94 98 ARG A N 1
ATOM 808 C CA . ARG A 1 98 ? 9.742 -2.047 -15.418 1.00 87.94 98 ARG A CA 1
ATOM 809 C C . ARG A 1 98 ? 11.128 -1.902 -14.789 1.00 87.94 98 ARG A C 1
ATOM 811 O O . ARG A 1 98 ? 11.791 -0.901 -15.087 1.00 87.94 98 ARG A O 1
ATOM 818 N N . PRO A 1 99 ? 11.588 -2.862 -13.971 1.00 91.62 99 PRO A N 1
ATOM 819 C CA . PRO A 1 99 ? 12.995 -2.900 -13.592 1.00 91.62 99 PRO A CA 1
ATOM 820 C C . PRO A 1 99 ? 13.879 -2.897 -14.854 1.00 91.62 99 PRO A C 1
ATOM 822 O O . PRO A 1 99 ? 13.529 -3.497 -15.874 1.00 91.62 99 PRO A O 1
ATOM 825 N N . GLY A 1 100 ? 14.987 -2.164 -14.808 1.00 93.25 100 GLY A N 1
ATOM 826 C CA . GLY A 1 100 ? 15.922 -1.953 -15.910 1.00 93.25 100 GLY A CA 1
ATOM 827 C C . GLY A 1 100 ? 15.559 -0.809 -16.861 1.00 93.25 100 GLY A C 1
ATOM 828 O O . GLY A 1 100 ? 16.216 -0.657 -17.890 1.00 93.25 100 GLY A O 1
ATOM 829 N N . THR A 1 101 ? 14.534 -0.000 -16.564 1.00 93.69 101 THR A N 1
ATOM 830 C CA . THR A 1 101 ? 14.186 1.162 -17.403 1.00 93.69 101 THR A CA 1
ATOM 831 C C . THR A 1 101 ? 15.280 2.241 -17.308 1.00 93.69 101 THR A C 1
ATOM 833 O O . THR A 1 101 ? 15.522 2.761 -16.214 1.00 93.69 101 THR A O 1
ATOM 836 N N . PRO A 1 102 ? 15.938 2.632 -18.421 1.00 95.31 102 PRO A N 1
ATOM 837 C CA . PRO A 1 102 ? 17.014 3.620 -18.380 1.00 95.31 102 PRO A CA 1
ATOM 838 C C . PRO A 1 102 ? 16.564 4.966 -17.802 1.00 95.31 102 PRO A C 1
ATOM 840 O O . PRO A 1 102 ? 15.565 5.537 -18.235 1.00 95.31 102 PRO A O 1
ATOM 843 N N . GLY A 1 103 ? 17.331 5.484 -16.840 1.00 94.81 103 GLY A N 1
ATOM 844 C CA . GLY A 1 103 ? 17.065 6.775 -16.200 1.00 94.81 103 GLY A CA 1
ATOM 845 C C . GLY A 1 103 ? 15.968 6.765 -15.130 1.00 94.81 103 GLY A C 1
ATOM 846 O O . GLY A 1 103 ? 15.657 7.834 -14.617 1.00 94.81 103 GLY A O 1
ATOM 847 N N . MET A 1 104 ? 15.410 5.598 -14.781 1.00 93.44 104 MET A N 1
ATOM 848 C CA . MET A 1 104 ? 14.320 5.462 -13.800 1.00 93.44 104 MET A CA 1
ATOM 849 C C . MET A 1 104 ? 14.653 4.414 -12.714 1.00 93.44 104 MET A C 1
ATOM 851 O O . MET A 1 104 ? 13.984 3.378 -12.617 1.00 93.44 104 MET A O 1
ATOM 855 N N . PRO A 1 105 ? 15.707 4.643 -11.898 1.00 94.69 105 PRO A N 1
ATOM 856 C CA . PRO A 1 105 ? 16.172 3.686 -10.884 1.00 94.69 105 PRO A CA 1
ATOM 857 C C . PRO A 1 105 ? 15.143 3.399 -9.776 1.00 94.69 105 PRO A C 1
ATOM 859 O O . PRO A 1 105 ? 15.249 2.404 -9.061 1.00 94.69 105 PRO A O 1
ATOM 862 N N . GLU A 1 106 ? 14.131 4.249 -9.606 1.00 93.00 106 GLU A N 1
ATOM 863 C CA . GLU A 1 106 ? 13.030 4.044 -8.667 1.00 93.00 106 GLU A CA 1
ATOM 864 C C . GLU A 1 106 ? 12.227 2.768 -8.955 1.00 93.00 106 GLU A C 1
ATOM 866 O O . GLU A 1 106 ? 11.691 2.162 -8.023 1.00 93.00 106 GLU A O 1
ATOM 871 N N . PHE A 1 107 ? 12.169 2.325 -10.215 1.00 93.62 107 PHE A N 1
ATOM 872 C CA . PHE A 1 107 ? 11.505 1.075 -10.575 1.00 93.62 107 PHE A CA 1
ATOM 873 C C . PHE A 1 107 ? 12.308 -0.143 -10.133 1.00 93.62 107 PHE A C 1
ATOM 875 O O . PHE A 1 107 ? 11.720 -1.079 -9.592 1.00 93.62 107 PHE A O 1
ATOM 882 N N . ASP A 1 108 ? 13.635 -0.097 -10.266 1.00 94.44 108 ASP A N 1
ATOM 883 C CA . ASP A 1 108 ? 14.524 -1.129 -9.724 1.00 94.44 108 ASP A CA 1
ATOM 884 C C . ASP A 1 108 ? 14.403 -1.201 -8.201 1.00 94.44 108 ASP A C 1
ATOM 886 O O . ASP A 1 108 ? 14.246 -2.278 -7.628 1.00 94.44 108 ASP A O 1
ATOM 890 N N . ALA A 1 109 ? 14.389 -0.045 -7.531 1.00 94.50 109 ALA A N 1
ATOM 891 C CA . ALA A 1 109 ? 14.251 0.025 -6.080 1.00 94.50 109 ALA A CA 1
ATOM 892 C C . ALA A 1 109 ? 12.911 -0.548 -5.581 1.00 94.50 109 ALA A C 1
ATOM 894 O O . ALA A 1 109 ? 12.879 -1.266 -4.573 1.00 94.50 109 ALA A O 1
ATOM 895 N N . CYS A 1 110 ? 11.810 -0.256 -6.284 1.00 94.44 110 CYS A N 1
ATOM 896 C CA . CYS A 1 110 ? 10.502 -0.831 -5.975 1.00 94.44 110 CYS A CA 1
ATOM 897 C C . CYS A 1 110 ? 10.498 -2.345 -6.183 1.00 94.44 110 CYS A C 1
ATOM 899 O O . CYS A 1 110 ? 10.072 -3.074 -5.287 1.00 94.44 110 CYS A O 1
ATOM 901 N N . PHE A 1 111 ? 10.993 -2.812 -7.330 1.00 94.50 111 PHE A N 1
ATOM 902 C CA . PHE A 1 111 ? 11.034 -4.231 -7.671 1.00 94.50 111 PHE A CA 1
ATOM 903 C C . PHE A 1 111 ? 11.867 -5.030 -6.663 1.00 94.50 111 PHE A C 1
ATOM 905 O O . PHE A 1 111 ? 11.382 -6.009 -6.098 1.00 94.50 111 PHE A O 1
ATOM 912 N N . GLU A 1 112 ? 13.074 -4.568 -6.333 1.00 94.62 112 GLU A N 1
ATOM 913 C CA . GLU A 1 112 ? 13.935 -5.245 -5.359 1.00 94.62 112 GLU A CA 1
ATOM 914 C C . GLU A 1 112 ? 13.358 -5.226 -3.941 1.00 94.62 112 GLU A C 1
ATOM 916 O O . GLU A 1 112 ? 13.539 -6.176 -3.174 1.00 94.62 112 GLU A O 1
ATOM 921 N N . THR A 1 113 ? 12.644 -4.163 -3.560 1.00 95.19 113 THR A N 1
ATOM 922 C CA . THR A 1 113 ? 11.944 -4.128 -2.270 1.00 95.19 113 THR A CA 1
ATOM 923 C C . THR A 1 113 ? 10.765 -5.083 -2.237 1.00 95.19 113 THR A C 1
ATOM 925 O O . THR A 1 113 ? 10.619 -5.798 -1.245 1.00 95.19 113 THR A O 1
ATOM 928 N N . LEU A 1 114 ? 9.976 -5.150 -3.310 1.00 94.62 114 LEU A N 1
ATOM 929 C CA . LEU A 1 114 ? 8.894 -6.119 -3.423 1.00 94.62 114 LEU A CA 1
ATOM 930 C C . LEU A 1 114 ? 9.432 -7.546 -3.356 1.00 94.62 114 LEU A C 1
ATOM 932 O O . LEU A 1 114 ? 8.979 -8.312 -2.519 1.00 94.62 114 LEU A O 1
ATOM 936 N N . ARG A 1 115 ? 10.463 -7.870 -4.139 1.00 94.94 115 ARG A N 1
ATOM 937 C CA . ARG A 1 115 ? 11.109 -9.188 -4.146 1.00 94.94 115 ARG A CA 1
ATOM 938 C C . ARG A 1 115 ? 11.657 -9.583 -2.782 1.00 94.94 115 ARG A C 1
ATOM 940 O O . ARG A 1 115 ? 11.432 -10.691 -2.311 1.00 94.94 115 ARG A O 1
ATOM 947 N N . ARG A 1 116 ? 12.339 -8.666 -2.092 1.00 95.38 116 ARG A N 1
ATOM 948 C CA . ARG A 1 116 ? 12.873 -8.920 -0.744 1.00 95.38 116 ARG A CA 1
ATOM 949 C C . ARG A 1 116 ? 11.772 -9.157 0.292 1.00 95.38 116 ARG A C 1
ATOM 951 O O . ARG A 1 116 ? 12.016 -9.837 1.285 1.00 95.38 116 ARG A O 1
ATOM 958 N N . ARG A 1 117 ? 10.599 -8.548 0.109 1.00 94.62 117 ARG A N 1
ATOM 959 C CA . ARG A 1 117 ? 9.525 -8.498 1.112 1.00 94.62 117 ARG A CA 1
ATOM 960 C C . ARG A 1 117 ? 8.189 -9.025 0.604 1.00 94.62 117 ARG A C 1
ATOM 962 O O . ARG A 1 117 ? 7.150 -8.651 1.14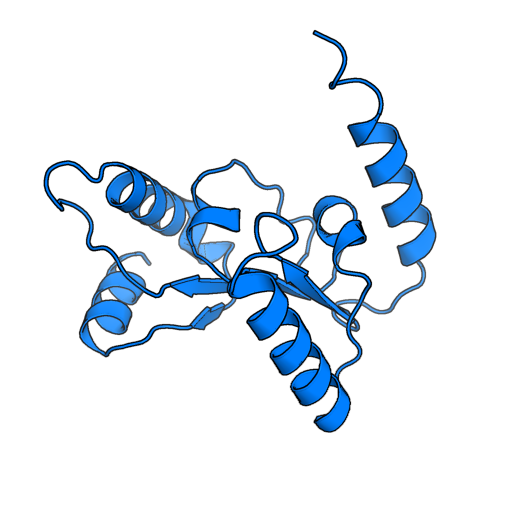3 1.00 94.62 117 ARG A O 1
ATOM 969 N N . HIS A 1 118 ? 8.217 -9.911 -0.387 1.00 94.19 118 HIS A N 1
ATOM 970 C CA . HIS A 1 118 ? 7.022 -10.390 -1.077 1.00 94.19 118 HIS A CA 1
ATOM 971 C C . HIS A 1 118 ? 6.004 -10.973 -0.091 1.00 94.19 118 HIS A C 1
ATOM 973 O O . HIS A 1 118 ? 4.847 -10.568 -0.069 1.00 94.19 118 HIS A O 1
ATOM 979 N N . ALA A 1 119 ? 6.470 -11.818 0.834 1.00 93.81 119 ALA A N 1
ATOM 980 C CA . ALA A 1 119 ? 5.649 -12.456 1.867 1.00 93.81 119 ALA A CA 1
ATOM 981 C C . ALA A 1 119 ? 4.970 -1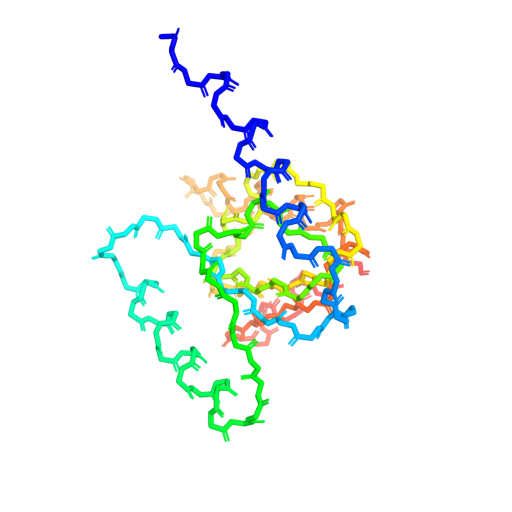1.480 2.857 1.00 93.81 119 ALA A C 1
ATOM 983 O O . ALA A 1 119 ? 4.117 -11.875 3.660 1.00 93.81 119 ALA A O 1
ATOM 984 N N . GLU A 1 120 ? 5.360 -10.204 2.850 1.00 95.38 120 GLU A N 1
ATOM 985 C CA . GLU A 1 120 ? 4.773 -9.166 3.697 1.00 95.38 120 GLU A CA 1
ATOM 986 C C . GLU A 1 120 ? 3.702 -8.334 2.990 1.00 95.38 120 GLU A C 1
ATOM 988 O O . GLU A 1 120 ? 3.014 -7.554 3.652 1.00 95.38 120 GLU A O 1
ATOM 993 N N . ILE A 1 121 ? 3.538 -8.524 1.680 1.00 96.00 121 ILE A N 1
ATOM 994 C CA . ILE A 1 121 ? 2.502 -7.906 0.861 1.00 96.00 121 ILE A CA 1
ATOM 995 C C . ILE A 1 121 ? 1.380 -8.921 0.639 1.00 96.00 121 ILE A C 1
ATOM 997 O O . ILE A 1 121 ? 1.596 -10.025 0.158 1.00 96.00 121 ILE A O 1
ATOM 1001 N N . ASP A 1 122 ? 0.154 -8.550 0.994 1.00 96.81 122 ASP A N 1
ATOM 1002 C CA . ASP A 1 122 ? -1.007 -9.437 0.915 1.00 96.81 122 ASP A CA 1
ATOM 1003 C C . ASP A 1 122 ? -1.707 -9.372 -0.449 1.00 96.81 122 ASP A C 1
ATOM 1005 O O . ASP A 1 122 ? -2.336 -10.345 -0.868 1.00 96.81 122 ASP A O 1
ATOM 1009 N N . ARG A 1 123 ? -1.668 -8.213 -1.124 1.00 96.25 123 ARG A N 1
ATOM 1010 C CA . ARG A 1 123 ? -2.317 -7.999 -2.428 1.00 96.25 123 ARG A CA 1
ATOM 1011 C C . ARG A 1 123 ? -1.562 -6.994 -3.292 1.00 96.25 123 ARG A C 1
ATOM 1013 O O . ARG A 1 123 ? -1.158 -5.936 -2.820 1.00 96.25 123 ARG A O 1
ATOM 1020 N N . VAL A 1 124 ? -1.494 -7.269 -4.588 1.00 96.12 124 VAL A N 1
ATOM 1021 C CA . VAL A 1 124 ? -1.026 -6.310 -5.591 1.00 96.12 124 VAL A CA 1
ATOM 1022 C C . VAL A 1 124 ? -2.097 -6.175 -6.666 1.00 96.12 124 VAL A C 1
ATOM 1024 O O . VAL A 1 124 ? -2.577 -7.172 -7.196 1.00 96.12 124 VAL A O 1
ATOM 1027 N N . GLN A 1 125 ? -2.505 -4.945 -6.961 1.00 95.81 125 GLN A N 1
ATOM 1028 C CA . GLN A 1 125 ? -3.308 -4.629 -8.138 1.00 95.81 125 GLN A CA 1
ATOM 1029 C C . GLN A 1 125 ? -2.358 -4.261 -9.277 1.00 95.81 125 GLN A C 1
ATOM 1031 O O . GLN A 1 125 ? -1.549 -3.350 -9.123 1.00 95.81 125 GLN A O 1
ATOM 1036 N N . VAL A 1 126 ? -2.498 -4.914 -10.425 1.00 94.62 126 VAL A N 1
ATOM 1037 C CA . VAL A 1 126 ? -1.731 -4.628 -11.646 1.00 94.62 126 VAL A CA 1
ATOM 1038 C C . VAL A 1 126 ? -2.654 -4.161 -12.771 1.00 94.62 126 VAL A C 1
ATOM 1040 O O . VAL A 1 126 ? -3.872 -4.332 -12.702 1.00 94.62 126 VAL A O 1
ATOM 1043 N N . THR A 1 127 ? -2.086 -3.542 -13.804 1.00 87.81 127 THR A N 1
ATOM 1044 C CA . THR A 1 127 ? -2.832 -2.990 -14.955 1.00 87.81 127 THR A CA 1
ATOM 1045 C C . THR A 1 127 ? -2.736 -3.844 -16.215 1.00 87.81 127 THR A C 1
ATOM 1047 O O . THR A 1 127 ? -3.455 -3.587 -17.178 1.00 87.81 127 THR A O 1
ATOM 1050 N N . SER A 1 128 ? -1.854 -4.846 -16.237 1.00 91.12 128 SER A N 1
ATOM 1051 C CA . SER A 1 128 ? -1.630 -5.716 -17.394 1.00 91.12 128 SER A CA 1
ATOM 1052 C C . SER A 1 128 ? -1.104 -7.088 -16.973 1.00 91.12 128 SER A C 1
ATOM 1054 O O . SER A 1 128 ? -0.457 -7.202 -15.931 1.00 91.12 128 SER A O 1
ATOM 1056 N N . GLY A 1 129 ? -1.319 -8.103 -17.816 1.00 93.56 129 GLY A N 1
ATOM 1057 C CA . GLY A 1 129 ? -0.776 -9.451 -17.597 1.00 93.56 129 GLY A CA 1
ATOM 1058 C C . GLY A 1 129 ? 0.754 -9.474 -17.533 1.00 93.56 129 GLY A C 1
ATOM 1059 O O . GLY A 1 129 ? 1.318 -10.144 -16.685 1.00 93.56 129 GLY A O 1
ATOM 1060 N N . ALA A 1 130 ? 1.438 -8.640 -18.323 1.00 91.50 130 ALA A N 1
ATOM 1061 C CA . ALA A 1 130 ? 2.898 -8.520 -18.255 1.00 91.50 130 ALA A CA 1
ATOM 1062 C C . ALA A 1 130 ? 3.398 -8.017 -16.886 1.00 91.50 130 ALA A C 1
ATOM 1064 O O . ALA A 1 130 ? 4.477 -8.396 -16.439 1.00 91.50 130 ALA A O 1
ATOM 1065 N N . MET A 1 131 ? 2.629 -7.155 -16.208 1.00 92.31 131 MET A N 1
ATOM 1066 C CA . MET A 1 131 ? 2.942 -6.765 -14.830 1.00 92.31 131 MET A CA 1
ATOM 1067 C C . MET A 1 131 ? 2.574 -7.857 -13.839 1.00 92.31 131 MET A C 1
ATOM 1069 O O . MET A 1 131 ? 3.296 -8.038 -12.872 1.00 92.31 131 MET A O 1
ATOM 1073 N N . GLU A 1 132 ? 1.476 -8.577 -14.060 1.00 94.25 132 GLU A N 1
ATOM 1074 C CA . GLU A 1 132 ? 1.135 -9.735 -13.234 1.00 94.25 132 GLU A CA 1
ATOM 1075 C C . GLU A 1 132 ? 2.275 -10.756 -13.226 1.00 94.25 132 GLU A C 1
ATOM 1077 O O . GLU A 1 132 ? 2.766 -11.102 -12.156 1.00 94.25 132 GLU A O 1
ATOM 1082 N N . GLU A 1 133 ? 2.761 -11.148 -14.406 1.00 93.88 133 GLU A N 1
ATOM 1083 C CA . GLU A 1 133 ? 3.901 -12.055 -14.578 1.00 93.88 133 GLU A CA 1
ATOM 1084 C C . GLU A 1 133 ? 5.145 -11.531 -13.853 1.00 93.88 133 GLU A C 1
ATOM 1086 O O . GLU A 1 133 ? 5.709 -12.232 -13.015 1.00 93.88 133 GLU A O 1
ATOM 1091 N N . LEU A 1 134 ? 5.509 -10.265 -14.085 1.00 92.12 134 LEU A N 1
ATOM 1092 C CA . LEU A 1 134 ? 6.646 -9.623 -13.421 1.00 92.12 134 LEU A CA 1
ATOM 1093 C C . LEU A 1 134 ? 6.538 -9.670 -11.888 1.00 92.12 134 LEU A C 1
ATOM 1095 O O . LEU A 1 134 ? 7.536 -9.851 -11.198 1.00 92.12 134 LEU A O 1
ATOM 1099 N N . ILE A 1 135 ? 5.341 -9.459 -11.339 1.00 92.56 135 ILE A N 1
ATOM 1100 C CA . ILE A 1 135 ? 5.117 -9.464 -9.892 1.00 92.56 135 ILE A CA 1
ATOM 1101 C C . ILE A 1 135 ? 5.151 -10.893 -9.346 1.00 92.56 135 ILE A C 1
ATOM 1103 O O . ILE A 1 135 ? 5.745 -11.112 -8.293 1.00 92.56 135 ILE A O 1
ATOM 1107 N N . LEU A 1 136 ? 4.585 -11.869 -10.056 1.00 92.62 136 LEU A N 1
ATOM 1108 C CA . LEU A 1 136 ? 4.634 -13.285 -9.673 1.00 92.62 136 LEU A CA 1
ATOM 1109 C C . LEU A 1 136 ? 6.062 -13.856 -9.706 1.00 92.62 136 LEU A C 1
ATOM 1111 O O . LEU A 1 136 ? 6.384 -14.746 -8.927 1.00 92.62 136 LEU A O 1
ATOM 1115 N N . GLU A 1 137 ? 6.952 -13.320 -10.544 1.00 89.88 137 GLU A N 1
ATOM 1116 C CA . GLU A 1 137 ? 8.380 -13.678 -10.533 1.00 89.88 137 GLU A CA 1
ATOM 1117 C C . GLU A 1 137 ? 9.101 -13.269 -9.236 1.00 89.88 137 GLU A C 1
ATOM 1119 O O . GLU A 1 137 ? 10.202 -13.749 -8.955 1.00 89.88 137 GLU A O 1
ATOM 1124 N N . THR A 1 138 ? 8.507 -12.384 -8.427 1.00 90.00 138 THR A N 1
ATOM 1125 C CA . THR A 1 138 ? 9.146 -11.884 -7.203 1.00 90.00 138 THR A CA 1
ATOM 1126 C C . THR A 1 138 ? 9.003 -12.799 -5.981 1.00 90.00 138 THR A C 1
ATOM 1128 O O . THR A 1 138 ? 9.665 -12.525 -4.976 1.00 90.00 138 THR A O 1
ATOM 1131 N N . GLY A 1 139 ? 8.218 -13.881 -6.065 1.00 82.12 139 GLY A N 1
ATOM 1132 C CA . GLY A 1 139 ? 8.007 -1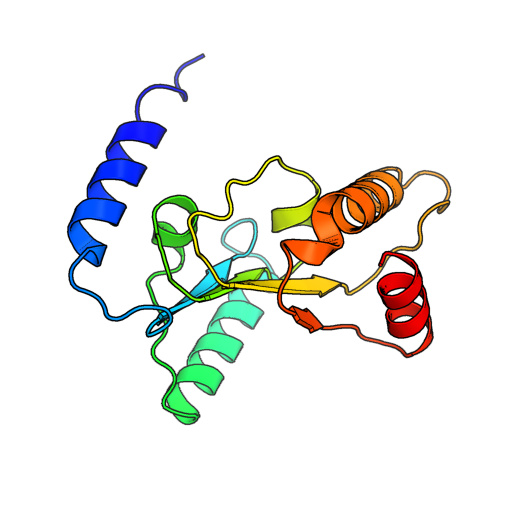4.868 -4.993 1.00 82.12 139 GLY A CA 1
ATOM 1133 C C . GLY A 1 139 ? 6.545 -15.027 -4.610 1.00 82.12 139 GLY A C 1
ATOM 1134 O O . GLY A 1 139 ? 6.319 -15.462 -3.457 1.00 82.12 139 GLY A O 1
#

Radius of gyration: 15.71 Å; chains: 1; bounding box: 38×35×40 Å

Foldseek 3Di:
DPPDPVLVVLLVVLAVVCVPPDAQQEEAEEEDDPPDPSVVVVVVVCVVCVVVVRHYDDNVCVLRDARHEYEYAELLRDQVDDDDLNNYAYEYEHEDDDPPDPPCCSRVSSLVSCLVCVVSHNYYHYDDVVVVVSSVVSD

Sequence (139 aa):
MRQRLGRPLRRAAVGLRTRSWAPHSRLFLAYDVEGWVLEYEARQLERTARALGVTPGPARWVKGVDRQSIFHLSQFTLLLHDFERRDNRLGLAYFHGRPGTPGMPEFDACFETLRRRHAEIDRVQVTSGAMEELILETG